Protein AF-A0A8J2YE26-F1 (afdb_monomer)

Foldseek 3Di:
DVVVVVCCCVQLVVVPQDPDDPQLSVQQSVCVVVVDHDDSVRSVVVVVVVVVVVVVVPPPVPDD

Structure (mmCIF, N/CA/C/O backbone):
data_AF-A0A8J2YE26-F1
#
_entry.id   AF-A0A8J2YE26-F1
#
loop_
_a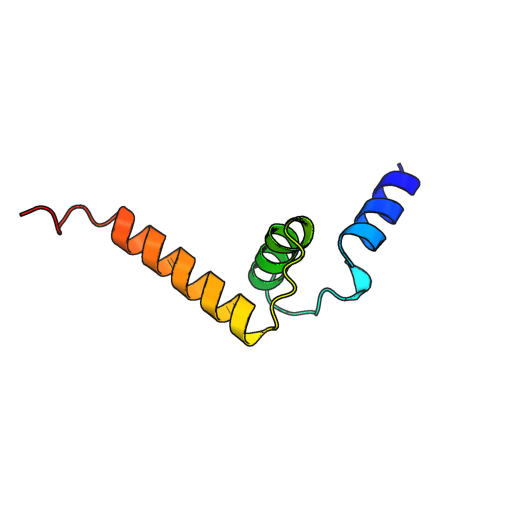tom_site.group_PDB
_atom_site.id
_atom_site.type_symbol
_atom_site.label_atom_id
_atom_site.label_alt_id
_atom_site.label_comp_id
_atom_site.label_asym_id
_atom_site.label_entity_id
_atom_site.label_seq_id
_atom_site.pdbx_PDB_ins_code
_atom_site.Cartn_x
_atom_site.Cartn_y
_atom_site.Cartn_z
_atom_site.occupancy
_atom_site.B_iso_or_equiv
_atom_site.auth_seq_id
_atom_site.auth_comp_id
_atom_site.auth_asym_id
_atom_site.auth_atom_id
_atom_site.pdbx_PDB_model_num
ATOM 1 N N . MET A 1 1 ? -1.146 7.090 23.580 1.00 60.47 1 MET A N 1
ATOM 2 C CA . MET A 1 1 ? -0.442 6.620 22.362 1.00 60.47 1 MET A CA 1
ATOM 3 C C . MET A 1 1 ? -1.090 5.391 21.733 1.00 60.47 1 MET A C 1
ATOM 5 O O . MET A 1 1 ? -1.168 5.353 20.515 1.00 60.47 1 MET A O 1
ATOM 9 N N . GLU A 1 2 ? -1.598 4.420 22.499 1.00 66.44 2 GLU A N 1
ATOM 10 C CA . GLU A 1 2 ? -2.178 3.190 21.922 1.00 66.44 2 GLU A CA 1
ATOM 11 C C . GLU A 1 2 ? -3.406 3.402 21.017 1.00 66.44 2 GLU A C 1
ATOM 13 O O . GLU A 1 2 ? -3.534 2.705 20.011 1.00 66.44 2 GLU A O 1
ATOM 18 N N . ASN A 1 3 ? -4.268 4.387 21.306 1.00 71.81 3 ASN A N 1
ATOM 19 C CA . ASN A 1 3 ? -5.449 4.660 20.471 1.00 71.81 3 ASN A CA 1
ATOM 20 C C . ASN A 1 3 ? -5.084 5.176 19.072 1.00 71.81 3 ASN A C 1
ATOM 22 O O . ASN A 1 3 ? -5.614 4.666 18.092 1.00 71.81 3 ASN A O 1
ATOM 26 N N . TYR A 1 4 ? -4.108 6.084 18.966 1.00 66.19 4 TYR A N 1
ATOM 27 C CA . TYR A 1 4 ? -3.609 6.568 17.672 1.00 66.19 4 TYR A CA 1
ATOM 28 C C . TYR A 1 4 ? -3.025 5.436 16.818 1.00 66.19 4 TYR A C 1
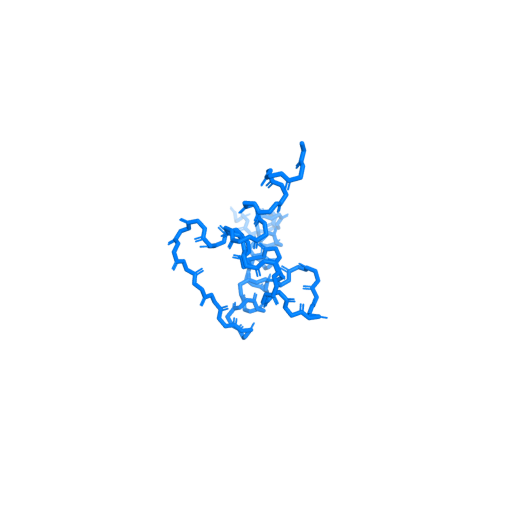ATOM 30 O O . TYR A 1 4 ? -3.229 5.391 15.608 1.00 66.19 4 TYR A O 1
ATOM 38 N N . ILE A 1 5 ? -2.332 4.482 17.447 1.00 68.50 5 ILE A N 1
ATOM 39 C CA . ILE A 1 5 ? -1.765 3.322 16.750 1.00 68.50 5 ILE A CA 1
ATOM 40 C C . ILE A 1 5 ? -2.877 2.370 16.289 1.00 68.50 5 ILE A C 1
ATOM 42 O O . ILE A 1 5 ? -2.804 1.846 15.179 1.00 68.50 5 ILE A O 1
ATOM 46 N N . LYS A 1 6 ? -3.924 2.159 17.096 1.00 72.94 6 LYS A N 1
ATOM 47 C CA . LYS A 1 6 ? -5.098 1.361 16.699 1.00 72.94 6 LYS A CA 1
ATOM 48 C C . LYS A 1 6 ? -5.868 1.997 15.546 1.00 72.94 6 LYS A C 1
ATOM 50 O O . LYS A 1 6 ? -6.217 1.298 14.597 1.00 72.94 6 LYS A O 1
ATOM 55 N N . GLU A 1 7 ? -6.100 3.302 15.606 1.00 69.62 7 GLU A N 1
ATOM 56 C CA . GLU A 1 7 ? -6.786 4.043 14.548 1.00 69.62 7 GLU A CA 1
ATOM 57 C C . GLU A 1 7 ? -5.976 4.048 13.255 1.00 69.62 7 GLU A C 1
ATOM 59 O O . GLU A 1 7 ? -6.538 3.798 12.193 1.00 69.62 7 GLU A O 1
ATOM 64 N N . ALA A 1 8 ? -4.652 4.206 13.330 1.00 67.88 8 ALA A N 1
ATOM 65 C CA . ALA A 1 8 ? -3.785 4.066 12.167 1.00 67.88 8 ALA A CA 1
ATOM 66 C C . ALA A 1 8 ? -3.806 2.629 11.609 1.00 67.88 8 ALA A C 1
ATOM 68 O O . ALA A 1 8 ? -3.935 2.439 10.404 1.00 67.88 8 ALA A O 1
ATOM 69 N N . LYS A 1 9 ? -3.761 1.593 12.456 1.00 66.94 9 LYS A N 1
ATOM 70 C CA . LYS A 1 9 ? -3.869 0.185 12.019 1.00 66.94 9 LYS A CA 1
ATOM 71 C C . LYS A 1 9 ? -5.173 -0.138 11.313 1.00 66.94 9 LYS A C 1
ATOM 73 O O . LYS A 1 9 ? -5.130 -0.746 10.242 1.00 66.94 9 LYS A O 1
ATOM 78 N N . SER A 1 10 ? -6.292 0.339 11.839 1.00 68.94 10 SER A N 1
ATOM 79 C CA . SER A 1 10 ? -7.605 0.171 11.214 1.00 68.94 10 SER A CA 1
ATOM 80 C C . SER A 1 10 ? -7.744 1.024 9.942 1.00 68.94 10 SER A C 1
ATOM 82 O O . SER A 1 10 ? -8.029 0.516 8.855 1.00 68.94 10 SER A O 1
ATOM 84 N N . GLY A 1 11 ? -7.419 2.316 10.037 1.00 69.00 11 GLY A N 1
ATOM 85 C CA . GLY A 1 11 ? -7.509 3.292 8.951 1.00 69.00 11 GLY A CA 1
ATOM 86 C C . GLY A 1 11 ? -6.620 2.947 7.760 1.00 69.00 11 GLY A C 1
ATOM 87 O O . GLY A 1 11 ? -7.047 3.095 6.616 1.00 69.00 11 GLY A O 1
ATOM 88 N N . PHE A 1 12 ? -5.446 2.354 7.994 1.00 66.25 12 PHE A N 1
ATOM 89 C CA . PHE A 1 12 ? -4.527 1.902 6.947 1.00 66.25 12 PHE A CA 1
ATOM 90 C C . PHE A 1 12 ? -4.644 0.411 6.605 1.00 66.25 12 PHE A C 1
ATOM 92 O O . PHE A 1 12 ? -4.156 0.012 5.555 1.00 66.25 12 PHE A O 1
ATOM 99 N N . ASN A 1 13 ? -5.471 -0.385 7.305 1.00 67.38 13 ASN A N 1
ATOM 100 C CA . ASN A 1 13 ? -5.549 -1.849 7.130 1.00 67.38 13 ASN A CA 1
ATOM 101 C C . ASN A 1 13 ? -4.144 -2.464 7.193 1.00 67.38 13 ASN A C 1
ATOM 103 O O . ASN A 1 13 ? -3.784 -3.284 6.347 1.00 67.38 13 ASN A O 1
ATOM 107 N N . PHE A 1 14 ? -3.348 -2.063 8.191 1.00 67.88 14 PHE A N 1
ATOM 108 C CA . PHE A 1 14 ? 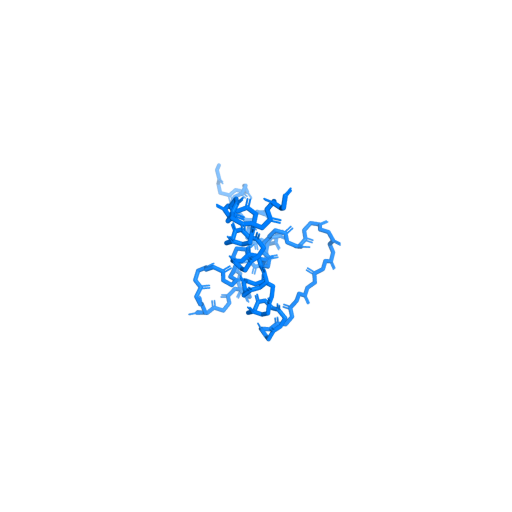-2.020 -2.645 8.413 1.00 67.88 14 PHE A CA 1
ATOM 109 C C . PHE A 1 14 ? -2.104 -4.180 8.536 1.00 67.88 14 PHE A C 1
ATOM 111 O O . PHE A 1 14 ? -1.204 -4.873 8.082 1.00 67.88 14 PHE A O 1
ATOM 118 N N . ASP A 1 15 ? -3.231 -4.721 9.009 1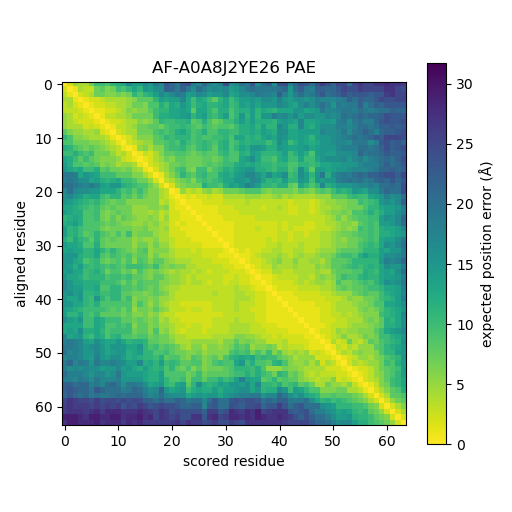.00 66.31 15 ASP A N 1
ATOM 119 C CA . ASP A 1 15 ? -3.468 -6.169 9.112 1.00 66.31 15 ASP A CA 1
ATOM 120 C C . ASP A 1 15 ? -3.654 -6.889 7.757 1.00 66.31 15 ASP A C 1
ATOM 122 O O . ASP A 1 15 ? -3.506 -8.106 7.684 1.00 66.31 15 ASP A O 1
ATOM 126 N N . ARG A 1 16 ? -3.967 -6.168 6.667 1.00 66.38 16 ARG A N 1
ATOM 127 C CA . ARG A 1 16 ? -4.017 -6.718 5.290 1.00 66.38 16 ARG A CA 1
ATOM 128 C C . ARG A 1 16 ? -2.780 -6.381 4.466 1.00 66.38 16 ARG A C 1
ATOM 130 O O . ARG A 1 16 ? -2.738 -6.681 3.271 1.00 66.38 16 ARG A O 1
ATOM 137 N N . MET A 1 17 ? -1.793 -5.731 5.067 1.00 66.88 17 MET A N 1
ATOM 138 C CA . MET A 1 17 ? -0.528 -5.485 4.400 1.00 66.88 17 MET A CA 1
ATOM 139 C C . MET A 1 17 ? 0.229 -6.807 4.314 1.00 66.88 17 MET A C 1
ATOM 141 O O . MET A 1 17 ? 0.670 -7.362 5.315 1.00 66.88 17 MET A O 1
ATOM 145 N N . CYS A 1 18 ? 0.280 -7.361 3.103 1.00 61.16 18 CYS A N 1
ATOM 146 C CA . CYS A 1 18 ? 0.952 -8.624 2.831 1.00 61.16 18 CYS A CA 1
ATOM 147 C C . CYS A 1 18 ? 2.450 -8.526 3.151 1.00 61.16 18 CYS A C 1
ATOM 149 O O . CYS A 1 18 ? 3.031 -7.447 3.071 1.00 61.16 18 CYS A O 1
ATOM 151 N N . SER A 1 19 ? 3.105 -9.670 3.373 1.00 61.50 19 SER A N 1
ATOM 152 C CA . SER A 1 19 ? 4.569 -9.822 3.498 1.00 61.50 19 SER A CA 1
ATOM 153 C C . SER A 1 19 ? 5.371 -9.425 2.243 1.00 61.50 19 SER A C 1
ATOM 155 O O . SER A 1 19 ? 6.538 -9.786 2.103 1.00 61.50 19 SER A O 1
ATOM 157 N N . HIS A 1 20 ? 4.731 -8.747 1.293 1.00 64.88 20 HIS A N 1
ATOM 158 C CA . HIS A 1 20 ? 5.314 -8.262 0.055 1.00 64.88 20 HIS A CA 1
ATOM 159 C C . HIS A 1 20 ? 6.277 -7.095 0.314 1.00 64.88 20 HIS A C 1
ATOM 161 O O . HIS A 1 20 ? 6.305 -6.517 1.399 1.00 64.88 20 HIS A O 1
ATOM 167 N N . SER A 1 21 ? 7.083 -6.762 -0.702 1.00 74.38 21 SER A N 1
ATOM 168 C CA . SER A 1 21 ? 8.106 -5.710 -0.625 1.00 74.38 21 SER A CA 1
ATOM 169 C C . SER A 1 21 ? 7.564 -4.431 0.021 1.00 74.38 21 SER A C 1
ATOM 171 O O . SER A 1 21 ? 6.482 -3.961 -0.335 1.00 74.38 21 SER A O 1
ATOM 173 N N . PHE A 1 22 ? 8.347 -3.848 0.933 1.00 78.19 22 PHE A N 1
ATOM 174 C CA . PHE A 1 22 ? 8.032 -2.607 1.647 1.00 78.19 22 PHE A CA 1
ATOM 175 C C . PHE A 1 22 ? 7.486 -1.509 0.713 1.00 78.19 22 PHE A C 1
ATOM 177 O O . PHE A 1 22 ? 6.474 -0.881 1.011 1.00 78.19 22 PHE A O 1
ATOM 184 N N . GLN A 1 23 ? 8.064 -1.387 -0.485 1.00 79.88 23 GLN A N 1
ATOM 185 C CA . GLN A 1 23 ? 7.668 -0.417 -1.512 1.00 79.88 23 GLN A CA 1
ATOM 186 C C . GLN A 1 23 ? 6.237 -0.625 -2.047 1.00 79.88 23 GLN A C 1
ATOM 188 O O . GLN A 1 23 ? 5.514 0.332 -2.311 1.00 79.88 23 GLN A O 1
ATOM 193 N N . VAL A 1 24 ? 5.788 -1.877 -2.200 1.00 80.75 24 VAL A N 1
ATOM 194 C CA . VAL A 1 24 ? 4.413 -2.204 -2.641 1.00 80.75 24 VAL A CA 1
ATOM 195 C C . VAL A 1 24 ? 3.405 -1.740 -1.598 1.00 80.75 24 VAL A C 1
ATOM 197 O O . VAL A 1 24 ? 2.309 -1.271 -1.919 1.00 80.75 24 VAL A O 1
ATOM 200 N N . ASN A 1 25 ? 3.800 -1.865 -0.340 1.00 81.81 25 ASN A N 1
ATOM 201 C CA . ASN A 1 25 ? 2.989 -1.505 0.795 1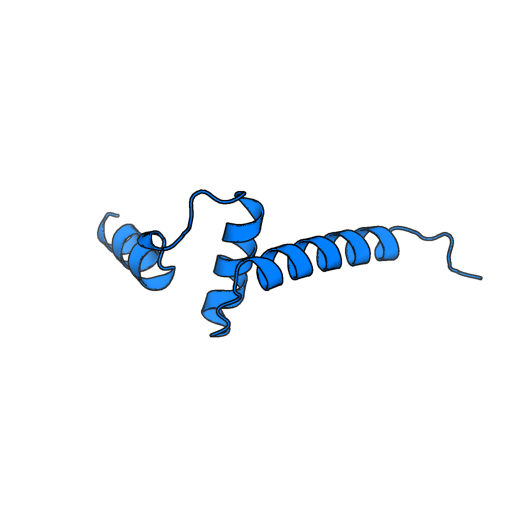.00 81.81 25 ASN A CA 1
ATOM 202 C C . ASN A 1 25 ? 2.849 0.017 0.942 1.00 81.81 25 ASN A C 1
ATOM 204 O O . ASN A 1 25 ? 1.747 0.514 1.176 1.00 81.81 25 ASN A O 1
ATOM 208 N N . GLU A 1 26 ? 3.927 0.762 0.691 1.00 81.38 26 GLU A N 1
ATOM 209 C CA . GLU A 1 26 ? 3.904 2.227 0.637 1.00 81.38 26 GLU A CA 1
ATOM 210 C C . GLU A 1 26 ? 2.957 2.756 -0.446 1.00 81.38 26 GLU A C 1
ATOM 212 O O . GLU A 1 26 ? 2.141 3.634 -0.170 1.00 81.38 26 GLU A O 1
ATOM 217 N N . VAL A 1 27 ? 2.972 2.182 -1.656 1.00 83.88 27 VAL A N 1
ATOM 218 C CA . VAL A 1 27 ? 2.046 2.600 -2.730 1.00 83.88 27 VAL A CA 1
ATOM 219 C C . VAL A 1 27 ? 0.589 2.398 -2.319 1.00 83.88 27 VAL A C 1
ATOM 221 O O . VAL A 1 27 ? -0.261 3.253 -2.570 1.00 83.88 27 VAL A O 1
ATOM 224 N N . ARG A 1 28 ? 0.282 1.285 -1.648 1.00 83.25 28 ARG A N 1
ATOM 225 C CA . ARG A 1 28 ? -1.067 1.029 -1.127 1.00 83.25 28 ARG A CA 1
ATOM 226 C C . ARG A 1 28 ? -1.455 2.030 -0.049 1.00 83.25 28 ARG A C 1
ATOM 228 O O . ARG A 1 28 ? -2.587 2.501 -0.060 1.00 83.25 28 ARG A O 1
ATOM 235 N N . MET A 1 29 ? -0.533 2.383 0.844 1.00 83.00 29 MET A N 1
ATOM 236 C CA . MET A 1 29 ? -0.769 3.403 1.867 1.00 83.00 29 MET A CA 1
ATOM 237 C C . MET A 1 29 ? -1.031 4.783 1.272 1.00 83.00 29 MET A C 1
ATOM 239 O O . MET A 1 29 ? -1.941 5.463 1.733 1.00 83.00 29 MET A O 1
ATOM 243 N N . LEU A 1 30 ? -0.280 5.179 0.245 1.00 84.81 30 LEU A N 1
ATOM 244 C CA . LEU A 1 30 ? -0.435 6.476 -0.418 1.00 84.81 30 LEU A CA 1
ATOM 245 C C . LEU A 1 30 ? -1.767 6.598 -1.165 1.00 84.81 30 LEU A C 1
ATOM 247 O O . LEU A 1 30 ? -2.360 7.672 -1.208 1.00 84.81 30 LEU A O 1
ATOM 251 N N . LEU A 1 31 ? -2.254 5.496 -1.733 1.00 83.25 31 LEU A N 1
ATOM 252 C CA . LEU A 1 31 ? -3.482 5.472 -2.528 1.00 83.25 31 LEU A CA 1
ATOM 253 C C . LEU A 1 31 ? -4.750 5.241 -1.698 1.00 83.25 31 LEU A C 1
ATOM 255 O O . LEU A 1 31 ? -5.850 5.577 -2.145 1.00 83.25 31 LEU A O 1
ATOM 259 N N . LYS A 1 32 ? -4.615 4.731 -0.470 1.00 81.69 32 LYS A N 1
ATOM 260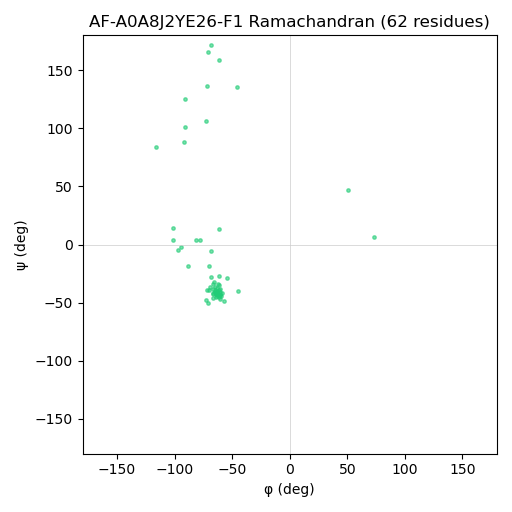 C CA . LYS A 1 32 ? -5.755 4.445 0.405 1.00 81.69 32 LYS A CA 1
ATOM 261 C C . LYS A 1 32 ? -6.598 5.682 0.763 1.00 81.69 32 LYS A C 1
ATOM 263 O O . LYS A 1 32 ? -7.822 5.572 0.684 1.00 81.69 32 LYS A O 1
ATOM 268 N N . PRO A 1 33 ? -6.018 6.856 1.096 1.00 82.00 33 PRO A N 1
ATOM 269 C CA . PRO A 1 33 ? -6.782 8.084 1.332 1.00 82.00 33 PRO A CA 1
ATOM 270 C C . PRO A 1 33 ? -7.579 8.552 0.108 1.00 82.00 33 PRO A C 1
ATOM 272 O O . PRO A 1 33 ? -8.620 9.179 0.263 1.00 82.00 33 PRO A O 1
ATOM 275 N N . ALA A 1 34 ? -7.127 8.208 -1.102 1.00 83.56 34 ALA A N 1
ATOM 276 C CA . ALA A 1 34 ? -7.835 8.493 -2.349 1.00 83.56 34 ALA A CA 1
ATOM 277 C C . ALA A 1 34 ? -8.948 7.469 -2.665 1.00 83.56 34 ALA A C 1
ATOM 279 O O . ALA A 1 34 ? -9.548 7.519 -3.735 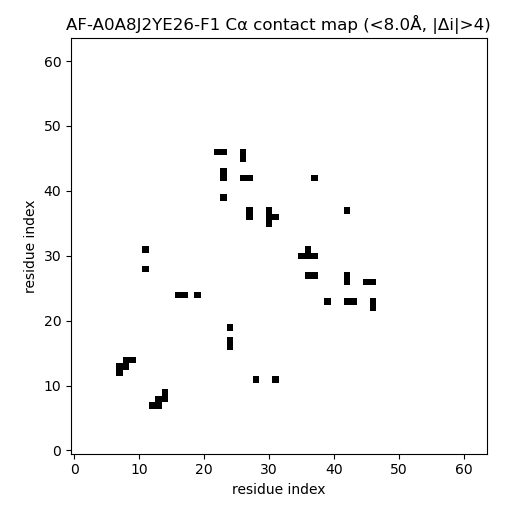1.00 83.56 34 ALA A O 1
ATOM 280 N N . GLY A 1 35 ? -9.210 6.510 -1.767 1.00 84.81 35 GLY A N 1
ATOM 281 C CA . GLY A 1 35 ? -10.188 5.439 -1.970 1.00 84.81 35 GLY A CA 1
ATOM 282 C C . GLY A 1 35 ? -9.740 4.359 -2.961 1.00 84.81 35 GLY A C 1
ATOM 283 O O . GLY A 1 35 ? -10.520 3.465 -3.290 1.00 84.81 35 GLY A O 1
ATOM 284 N N . VAL A 1 36 ? -8.490 4.403 -3.429 1.00 82.19 36 VAL A N 1
ATOM 285 C CA . VAL A 1 36 ? -7.960 3.465 -4.421 1.00 82.19 36 VAL A CA 1
ATOM 286 C C . VAL A 1 36 ? -7.321 2.273 -3.708 1.00 82.19 36 VAL A C 1
ATOM 288 O O . VAL A 1 36 ? -6.429 2.424 -2.875 1.00 82.19 36 VAL A O 1
ATOM 291 N N . GLN A 1 37 ? -7.769 1.063 -4.053 1.00 81.94 37 GLN A N 1
ATOM 292 C CA . GLN A 1 37 ? -7.249 -0.197 -3.510 1.00 81.94 37 GLN A CA 1
ATOM 293 C C . GLN A 1 37 ? -6.603 -1.022 -4.632 1.00 81.94 37 GLN A C 1
ATOM 295 O O . GLN A 1 37 ? -7.266 -1.869 -5.235 1.00 81.94 37 GLN A O 1
ATOM 300 N N . PRO A 1 38 ? -5.325 -0.764 -4.965 1.00 80.12 38 PRO A N 1
ATOM 301 C CA . PRO A 1 38 ? -4.657 -1.469 -6.047 1.00 80.12 38 PRO A CA 1
ATOM 302 C C . PRO A 1 38 ? -4.354 -2.918 -5.645 1.00 80.12 38 PRO A C 1
ATOM 304 O O . PRO A 1 38 ? -3.866 -3.196 -4.545 1.00 80.12 38 PRO A O 1
ATOM 307 N N . ASN A 1 39 ? -4.612 -3.848 -6.564 1.00 86.31 39 ASN A N 1
ATOM 308 C CA . ASN A 1 39 ? -4.143 -5.227 -6.435 1.00 86.31 39 ASN A CA 1
ATOM 309 C C . ASN A 1 39 ? -2.607 -5.296 -6.578 1.00 86.31 39 ASN A C 1
ATOM 311 O O . ASN A 1 39 ? -1.953 -4.300 -6.882 1.00 86.31 39 ASN A O 1
ATOM 315 N N . GLU A 1 40 ? -2.006 -6.459 -6.318 1.00 80.81 40 GLU A N 1
ATOM 316 C CA . GLU A 1 40 ? -0.538 -6.608 -6.317 1.00 80.81 40 GLU A CA 1
ATOM 317 C C . GLU A 1 40 ? 0.091 -6.204 -7.650 1.00 80.81 40 GLU A C 1
ATOM 319 O O . GLU A 1 40 ? 1.002 -5.378 -7.668 1.00 80.81 40 GLU A O 1
ATOM 324 N N . LEU A 1 41 ? -0.447 -6.700 -8.765 1.00 84.81 41 LEU A N 1
ATOM 325 C CA . LEU A 1 41 ? 0.046 -6.376 -10.103 1.00 84.81 41 LEU A CA 1
ATOM 326 C C . LEU A 1 41 ? -0.005 -4.867 -10.390 1.00 84.81 41 LEU A C 1
ATOM 328 O O . LEU A 1 41 ? 0.944 -4.303 -10.938 1.00 84.81 41 LEU A O 1
ATOM 332 N N . ALA A 1 42 ? -1.088 -4.199 -9.989 1.00 85.50 42 ALA A N 1
ATOM 333 C CA . ALA A 1 42 ? -1.231 -2.756 -10.125 1.00 85.50 42 ALA A CA 1
ATOM 334 C C . ALA A 1 42 ? -0.195 -2.010 -9.274 1.00 85.50 42 ALA A C 1
ATOM 336 O O . ALA A 1 42 ? 0.430 -1.078 -9.772 1.00 85.50 42 ALA A O 1
ATOM 337 N N . SER A 1 43 ? 0.053 -2.442 -8.034 1.00 85.38 43 SER A N 1
ATOM 338 C CA . SER A 1 43 ? 1.086 -1.846 -7.180 1.00 85.38 43 SER A CA 1
ATOM 339 C C . SER A 1 43 ? 2.488 -1.974 -7.791 1.00 85.38 43 SER A C 1
ATOM 341 O O . SER A 1 43 ? 3.209 -0.982 -7.857 1.00 85.38 43 SER A O 1
ATOM 343 N N . TYR A 1 44 ? 2.856 -3.151 -8.310 1.00 85.88 44 TYR A N 1
ATOM 344 C CA . TYR A 1 44 ? 4.137 -3.346 -9.003 1.00 85.88 44 TYR A CA 1
ATOM 345 C C . TYR A 1 44 ? 4.249 -2.504 -10.278 1.00 85.88 44 TYR A C 1
ATOM 347 O O . TYR A 1 44 ? 5.291 -1.904 -10.543 1.00 85.88 44 TYR A O 1
ATOM 355 N N . THR A 1 45 ? 3.163 -2.400 -11.046 1.00 86.06 45 THR A N 1
ATOM 356 C CA . THR A 1 45 ? 3.129 -1.575 -12.260 1.00 86.06 45 THR A CA 1
ATOM 357 C C . THR A 1 45 ? 3.334 -0.098 -11.923 1.00 86.06 45 THR A C 1
ATOM 359 O O . THR A 1 45 ? 4.131 0.574 -12.572 1.00 86.06 45 THR A O 1
ATOM 362 N N . LEU A 1 46 ? 2.666 0.408 -10.885 1.00 85.69 46 LEU A N 1
ATOM 363 C CA . LEU A 1 46 ? 2.810 1.792 -10.428 1.00 85.69 46 LEU A 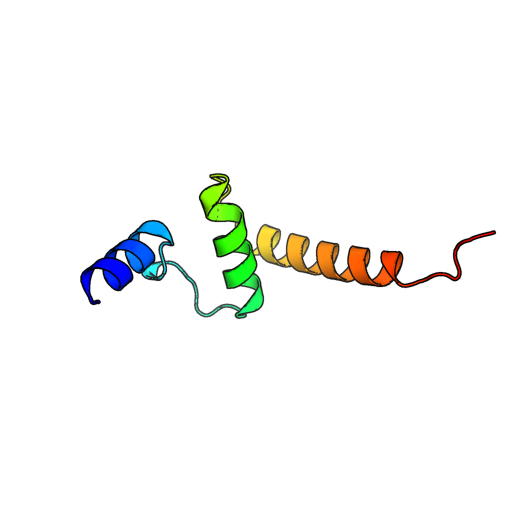CA 1
ATOM 364 C C . LEU A 1 46 ? 4.233 2.090 -9.941 1.00 85.69 46 LEU A C 1
ATOM 366 O O . LEU A 1 46 ? 4.785 3.124 -10.303 1.00 85.69 46 LEU A O 1
ATOM 370 N N . LEU A 1 47 ? 4.862 1.160 -9.216 1.00 85.44 47 LEU A N 1
ATOM 371 C CA . LEU A 1 47 ? 6.273 1.270 -8.827 1.00 85.44 47 LEU A CA 1
ATOM 372 C C . LEU A 1 47 ? 7.205 1.341 -10.044 1.00 85.44 47 LEU A C 1
ATOM 374 O O . LEU A 1 47 ? 8.082 2.204 -10.119 1.00 85.44 47 LEU A O 1
ATOM 378 N N . SER A 1 48 ? 7.002 0.463 -11.028 1.00 82.88 48 SER A N 1
ATOM 379 C CA . SER A 1 48 ? 7.817 0.451 -12.251 1.00 82.88 48 SER A CA 1
ATOM 380 C C . SER A 1 48 ? 7.629 1.711 -13.106 1.00 82.88 48 SER A C 1
ATOM 382 O O . SER A 1 48 ? 8.569 2.183 -13.740 1.00 82.88 48 SER A O 1
ATOM 384 N N . ARG A 1 49 ? 6.425 2.298 -13.098 1.00 80.06 49 ARG A N 1
ATOM 385 C CA . ARG A 1 49 ? 6.134 3.555 -13.796 1.00 80.06 49 ARG A CA 1
ATOM 386 C C . ARG A 1 49 ? 6.763 4.751 -13.100 1.00 80.06 49 ARG A C 1
ATOM 388 O O . ARG A 1 49 ? 7.450 5.510 -13.767 1.00 80.06 49 ARG A O 1
ATOM 395 N N . GLY A 1 50 ? 6.613 4.870 -11.781 1.00 76.12 50 GLY A N 1
ATOM 396 C CA . GLY A 1 50 ? 7.206 5.978 -11.028 1.00 76.12 50 GLY A CA 1
ATOM 397 C C . GLY A 1 50 ? 8.735 6.003 -11.120 1.00 76.12 50 GLY A C 1
ATOM 398 O O . GLY A 1 50 ? 9.332 7.060 -11.299 1.00 76.12 50 GLY A O 1
ATOM 399 N N . THR A 1 51 ? 9.382 4.835 -11.081 1.00 70.50 51 THR A N 1
ATOM 400 C CA . THR A 1 51 ? 10.844 4.733 -11.263 1.00 70.50 51 THR A CA 1
ATOM 401 C C . THR A 1 51 ? 11.289 5.116 -12.673 1.00 70.50 51 THR A C 1
ATOM 403 O O . THR A 1 51 ? 12.305 5.793 -12.827 1.00 70.50 51 THR A O 1
ATOM 406 N N . LYS A 1 52 ? 10.519 4.742 -13.701 1.00 70.56 52 LYS A N 1
ATOM 407 C CA . LYS A 1 52 ? 10.773 5.155 -15.083 1.00 70.56 52 LYS A CA 1
ATOM 408 C C . LYS A 1 52 ? 10.567 6.656 -15.288 1.00 70.56 52 LYS A C 1
ATOM 410 O O . LYS A 1 52 ? 11.427 7.290 -15.882 1.00 70.56 52 LYS A O 1
ATOM 415 N N . GLU A 1 53 ? 9.477 7.220 -14.777 1.00 69.19 53 GLU A N 1
ATOM 416 C CA . GLU A 1 53 ? 9.189 8.657 -14.864 1.00 69.19 53 GLU A CA 1
ATOM 417 C C . GLU A 1 53 ? 10.278 9.487 -14.184 1.00 69.19 53 GLU A C 1
ATOM 419 O O . GLU A 1 53 ? 10.741 10.463 -14.763 1.00 69.19 53 GLU A O 1
ATOM 424 N N . TYR A 1 54 ? 10.756 9.059 -13.011 1.00 64.62 54 TYR A N 1
ATOM 425 C CA . TYR A 1 54 ? 11.884 9.702 -12.337 1.00 64.62 54 TYR A CA 1
ATOM 426 C C . TYR A 1 54 ? 13.195 9.578 -13.131 1.00 64.62 54 TYR A C 1
ATOM 428 O O . TYR A 1 54 ? 13.989 10.515 -13.186 1.00 64.62 54 TYR A O 1
ATOM 436 N N . ALA A 1 55 ? 13.453 8.425 -13.751 1.00 66.81 55 ALA A N 1
ATOM 437 C CA . ALA A 1 55 ? 14.638 8.242 -14.585 1.00 66.81 55 ALA A CA 1
ATOM 438 C C . ALA A 1 55 ? 14.582 9.109 -15.855 1.00 66.81 55 ALA A C 1
ATOM 440 O O . ALA A 1 55 ? 15.577 9.733 -16.213 1.00 66.81 55 ALA A O 1
ATOM 441 N N . ASP A 1 56 ? 13.419 9.187 -16.505 1.00 68.56 56 ASP A N 1
ATOM 442 C CA . ASP A 1 56 ? 13.195 10.019 -17.688 1.00 68.56 56 ASP A CA 1
ATOM 443 C C . ASP A 1 56 ? 13.219 11.522 -17.341 1.00 68.56 56 ASP A C 1
ATOM 445 O O . ASP A 1 56 ? 13.770 12.301 -18.114 1.00 68.56 56 ASP A O 1
ATOM 449 N N . SER A 1 57 ? 12.705 11.947 -16.177 1.00 64.25 57 SER A N 1
ATOM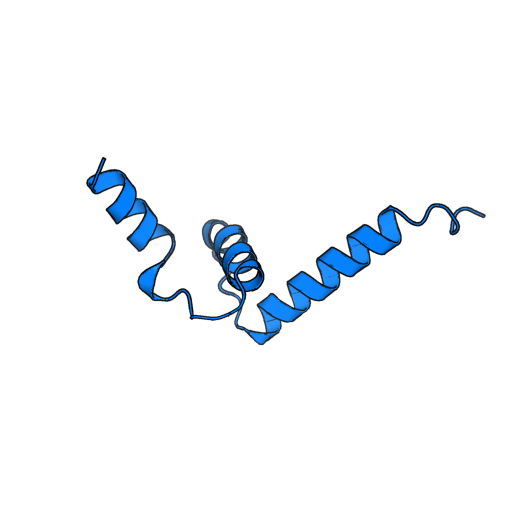 450 C CA . SER A 1 57 ? 12.723 13.359 -15.751 1.00 64.25 57 SER A CA 1
ATOM 451 C C . SER A 1 57 ? 14.121 13.882 -15.426 1.00 64.25 57 SER A C 1
ATOM 453 O O . SER A 1 57 ? 14.372 15.077 -15.535 1.00 64.25 57 SER A O 1
ATOM 455 N N . ASN A 1 58 ? 15.023 12.997 -15.001 1.00 61.50 58 ASN A N 1
ATOM 456 C CA . ASN A 1 58 ? 16.407 13.342 -14.673 1.00 61.50 58 ASN A CA 1
ATOM 457 C C . ASN A 1 58 ? 17.371 13.125 -15.845 1.00 61.50 58 ASN A C 1
ATOM 459 O O . ASN A 1 58 ? 18.561 13.411 -15.721 1.00 61.50 58 ASN A O 1
ATOM 463 N N . ASN A 1 59 ? 16.876 12.631 -16.981 1.00 62.91 59 ASN A N 1
ATOM 464 C CA . ASN A 1 59 ? 17.669 12.490 -18.188 1.00 62.91 59 ASN A CA 1
ATOM 465 C C . ASN A 1 59 ? 17.527 13.754 -19.049 1.00 62.91 59 ASN A C 1
ATOM 467 O O . ASN A 1 59 ? 16.655 13.854 -19.913 1.00 62.91 59 ASN A O 1
ATOM 471 N N . THR A 1 60 ? 18.387 14.740 -18.785 1.00 59.28 60 THR A N 1
ATOM 472 C CA . THR A 1 60 ? 18.441 16.024 -19.504 1.00 59.28 60 THR A CA 1
ATOM 473 C C . THR A 1 60 ? 18.924 15.910 -20.956 1.00 59.28 60 THR A C 1
ATOM 475 O O . THR A 1 60 ? 18.841 16.892 -21.686 1.00 59.28 60 THR A O 1
ATOM 478 N N . ASP A 1 61 ? 19.354 14.729 -21.420 1.00 58.81 61 ASP A N 1
ATOM 479 C CA . ASP A 1 61 ? 19.885 14.519 -22.781 1.00 58.81 61 ASP A CA 1
ATOM 480 C C . ASP A 1 61 ? 18.804 14.423 -23.881 1.00 58.81 61 ASP A C 1
ATOM 482 O O . ASP A 1 61 ? 19.116 14.178 -25.046 1.00 58.81 61 ASP A O 1
ATOM 486 N N . LYS A 1 62 ? 17.518 14.618 -23.551 1.00 58.94 62 LYS A N 1
ATOM 487 C CA . LYS A 1 62 ? 16.408 14.676 -24.529 1.00 58.94 62 LYS A CA 1
ATOM 488 C C . LYS A 1 62 ? 15.925 16.097 -24.852 1.00 58.94 62 LYS A C 1
ATOM 490 O O . LYS A 1 62 ? 14.854 16.251 -25.439 1.00 58.94 62 LYS A O 1
ATOM 495 N N . ALA A 1 63 ? 16.681 17.129 -24.487 1.00 56.94 63 ALA A N 1
ATOM 496 C CA . ALA A 1 63 ? 16.447 18.481 -24.981 1.00 56.94 63 ALA A CA 1
ATOM 497 C C . ALA A 1 63 ? 17.278 18.694 -26.257 1.00 56.94 63 ALA A C 1
ATOM 499 O O . ALA A 1 63 ? 18.491 18.868 -26.182 1.00 56.94 63 ALA A O 1
ATOM 500 N N . TYR A 1 64 ? 16.615 18.595 -27.415 1.00 56.28 64 TYR A N 1
ATOM 501 C CA . TYR A 1 64 ? 17.135 19.090 -28.696 1.00 56.28 64 TYR A CA 1
ATOM 502 C C . TYR A 1 64 ? 17.460 20.585 -28.622 1.00 56.28 64 TYR A C 1
ATOM 504 O O . TYR A 1 64 ? 16.668 21.316 -27.982 1.00 56.28 64 TYR A O 1
#

Mean predicted aligned error: 10.12 Å

Organism: NCBI:txid1707096

Solvent-accessible surface area (backbone atoms only — not comparable to full-atom values): 3954 Å² total; per-residue (Å²): 114,69,66,64,54,50,50,48,36,62,76,66,40,55,88,72,58,64,98,58,62,70,69,48,50,50,54,45,59,69,31,44,86,76,75,43,82,70,52,71,70,53,33,54,50,51,53,57,47,55,55,47,52,54,51,57,73,69,47,72,86,76,69,128

Secondary structure (DSSP, 8-state):
-HHHHHHHHHHHTGGG--SS-HHHHHHHHHHGGGT----HHHHHHHHHHHHHHHHHHT-GGG--

Sequence (64 aa):
MENYIKEAKSGFNFDRMCSHSFQVNEVRMLLKPAGVQPNELASYTLLSRGTKEYADSNNTDKAY

Radius of gyration: 15.83 Å; Cα contacts (8 Å, |Δi|>4): 26; chains: 1; bounding box: 30×29×51 Å

Nearest PDB structures (foldseek):
  1j7o-assembly1_A  TM=5.102E-01  e=1.847E+00  Homo sapiens
  6dah-assembly4_D  TM=3.599E-01  e=9.442E-01  Homo sapiens
  1tn4-assembly1_A  TM=5.089E-01  e=3.863E+00  Oryctolagus cuniculus

pLDDT: mean 73.47, std 9.26, range [56.28, 86.31]